Protein AF-A0A2W6DWG7-F1 (afdb_monomer_lite)

Radius of gyration: 12.49 Å; chains: 1; bounding box: 21×20×36 Å

Secondary str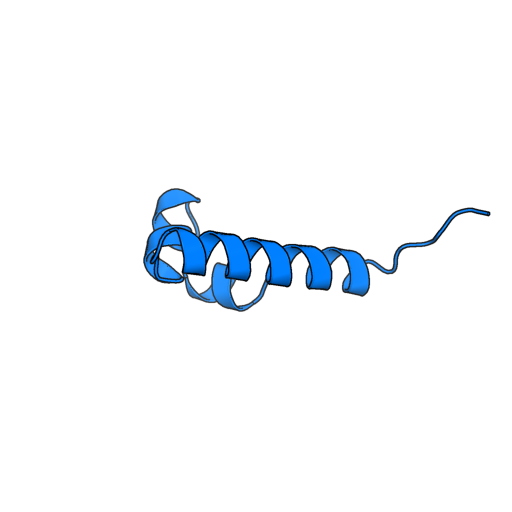ucture (DSSP, 8-state):
------HHHHHHHHHHHHHHHHHHTT--HHHHHHHTTS-HHHHHT-

Foldseek 3Di:
DPPPCPVVNVVVVVLVVLVVVCVVVVHQLQRVQVVVVHHSVVSVVD

Sequence (46 aa):
MAASSSPTVRRKRLGIELRRLREQARLTCEDVGQRLDCSGTRISRM

Structure (mmCIF, N/CA/C/O backbone):
data_AF-A0A2W6DWG7-F1
#
_entry.id   AF-A0A2W6DWG7-F1
#
loop_
_atom_site.group_PDB
_atom_site.id
_atom_site.type_symbol
_atom_site.label_atom_id
_atom_site.label_alt_id
_atom_site.label_comp_id
_atom_site.label_asym_id
_atom_site.label_entity_id
_atom_site.label_seq_id
_atom_site.pdbx_PDB_ins_code
_atom_site.Cartn_x
_atom_site.Cartn_y
_atom_site.Cartn_z
_atom_site.occupancy
_atom_site.B_iso_or_equiv
_atom_site.auth_seq_id
_atom_site.auth_comp_id
_atom_site.auth_asym_id
_atom_site.auth_atom_id
_atom_site.pdbx_PDB_model_num
ATOM 1 N N . MET A 1 1 ? 10.074 9.069 -32.004 1.00 39.12 1 MET A N 1
ATOM 2 C CA . MET A 1 1 ? 11.106 8.957 -30.951 1.00 39.12 1 MET A CA 1
ATOM 3 C C . MET A 1 1 ? 10.492 8.194 -29.787 1.00 39.12 1 MET A C 1
ATOM 5 O O . MET A 1 1 ? 9.740 8.768 -29.011 1.00 39.12 1 MET A O 1
ATOM 9 N N . ALA A 1 2 ? 10.659 6.869 -29.768 1.00 49.50 2 ALA A N 1
ATOM 10 C CA . ALA A 1 2 ? 10.026 6.007 -28.776 1.00 49.50 2 ALA A CA 1
ATOM 11 C C . ALA A 1 2 ? 10.641 6.308 -27.408 1.00 49.50 2 ALA A C 1
ATOM 13 O O . ALA A 1 2 ? 11.790 5.954 -27.156 1.00 49.50 2 ALA A O 1
ATOM 14 N N . ALA A 1 3 ? 9.902 7.014 -26.551 1.00 58.22 3 ALA A N 1
ATOM 15 C CA . ALA A 1 3 ? 10.285 7.214 -25.165 1.00 58.22 3 ALA A CA 1
ATOM 16 C C . ALA A 1 3 ? 10.284 5.840 -24.489 1.00 58.22 3 ALA A C 1
ATOM 18 O O . ALA A 1 3 ? 9.254 5.373 -23.997 1.00 58.22 3 ALA A O 1
ATOM 19 N N . SER A 1 4 ? 11.441 5.179 -24.507 1.00 57.09 4 SER A N 1
ATOM 20 C CA . SER 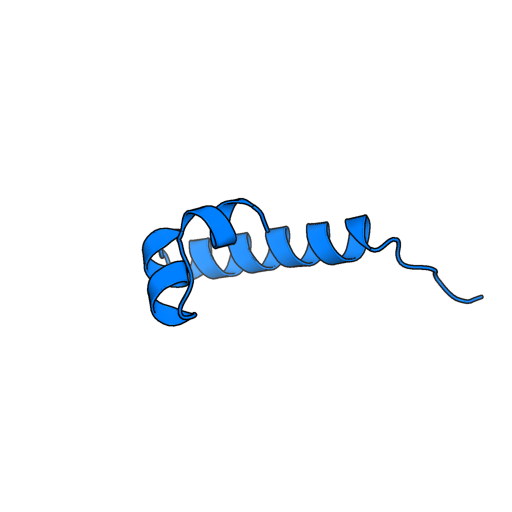A 1 4 ? 11.760 4.016 -23.694 1.00 57.09 4 SER A CA 1
ATOM 21 C C . SER A 1 4 ? 11.658 4.460 -22.243 1.00 57.09 4 SER A C 1
ATOM 23 O O . SER A 1 4 ? 12.625 4.880 -21.612 1.00 57.09 4 SER A O 1
ATOM 25 N N . SER A 1 5 ? 10.424 4.478 -21.752 1.00 57.38 5 SER A N 1
ATOM 26 C CA . SER A 1 5 ? 10.082 4.808 -20.386 1.00 57.38 5 SER A CA 1
ATOM 27 C C . SER A 1 5 ? 10.672 3.686 -19.562 1.00 57.38 5 SER A C 1
ATOM 29 O O . SER A 1 5 ? 10.044 2.632 -19.436 1.00 57.38 5 SER A O 1
ATOM 31 N N . SER A 1 6 ? 11.909 3.878 -19.097 1.00 60.75 6 SER A N 1
ATOM 32 C CA . SER A 1 6 ? 12.638 2.872 -18.340 1.00 60.75 6 SER A CA 1
ATOM 33 C C . SER A 1 6 ? 11.691 2.301 -17.285 1.00 60.75 6 SER A C 1
ATOM 35 O O . SER A 1 6 ? 11.013 3.090 -16.616 1.00 60.75 6 SER A O 1
ATOM 37 N N . PRO A 1 7 ? 11.569 0.969 -17.156 1.00 66.25 7 PRO A N 1
ATOM 38 C CA . PRO A 1 7 ? 10.566 0.340 -16.294 1.00 66.25 7 PRO A CA 1
ATOM 39 C C . PRO A 1 7 ? 10.548 0.928 -14.871 1.00 66.25 7 PRO A C 1
ATOM 41 O O . PRO A 1 7 ? 9.490 1.066 -14.259 1.00 66.25 7 PRO A O 1
ATOM 44 N N . THR A 1 8 ? 11.704 1.399 -14.400 1.00 81.38 8 THR A N 1
ATOM 45 C CA . THR A 1 8 ? 11.918 2.139 -13.152 1.00 81.38 8 THR A CA 1
ATOM 46 C C . THR A 1 8 ? 11.130 3.452 -13.050 1.00 81.38 8 THR A C 1
ATOM 48 O O . THR A 1 8 ? 10.569 3.747 -11.999 1.00 81.38 8 THR A O 1
ATOM 51 N N . VAL A 1 9 ? 11.032 4.239 -14.126 1.00 85.44 9 VAL A N 1
ATOM 52 C CA . VAL A 1 9 ? 10.297 5.517 -14.147 1.00 85.44 9 VAL A CA 1
ATOM 53 C C . VAL A 1 9 ? 8.792 5.276 -14.077 1.00 85.44 9 VAL A C 1
ATOM 55 O O . VAL A 1 9 ? 8.104 5.933 -13.297 1.00 85.44 9 VAL A O 1
ATOM 58 N N . ARG A 1 10 ? 8.267 4.311 -14.846 1.00 85.06 10 ARG A N 1
ATOM 59 C CA . ARG A 1 10 ? 6.837 3.951 -14.792 1.00 85.06 10 ARG A CA 1
ATOM 60 C C . ARG A 1 10 ? 6.455 3.418 -13.416 1.00 85.06 10 ARG A C 1
ATOM 62 O O . ARG A 1 10 ? 5.440 3.841 -12.873 1.00 85.06 10 ARG A O 1
ATOM 69 N N . ARG A 1 11 ? 7.295 2.556 -12.834 1.00 87.06 11 ARG A N 1
ATOM 70 C CA . ARG A 1 11 ? 7.077 2.009 -11.490 1.00 87.06 11 ARG A CA 1
ATOM 71 C C . ARG A 1 11 ? 7.108 3.101 -10.420 1.00 87.06 11 ARG A C 1
ATOM 73 O O . ARG A 1 11 ? 6.184 3.176 -9.626 1.00 87.06 11 ARG A O 1
ATOM 80 N N . LYS A 1 12 ? 8.075 4.024 -10.485 1.00 89.06 12 LYS A N 1
ATOM 81 C CA . LYS A 1 12 ? 8.141 5.185 -9.582 1.00 89.06 12 LYS A CA 1
ATOM 82 C C . LYS A 1 12 ? 6.889 6.064 -9.666 1.00 89.06 12 LYS A C 1
ATOM 84 O O . LYS A 1 12 ? 6.368 6.482 -8.639 1.00 89.06 12 LYS A O 1
ATOM 89 N N . ARG A 1 13 ? 6.396 6.354 -10.877 1.00 92.06 13 ARG A N 1
ATOM 90 C CA . ARG A 1 13 ? 5.161 7.142 -11.058 1.00 92.06 13 ARG A CA 1
ATOM 91 C C . ARG A 1 13 ? 3.946 6.429 -10.469 1.00 92.06 13 ARG A C 1
ATOM 93 O O . ARG A 1 13 ? 3.134 7.081 -9.825 1.00 92.06 13 ARG A O 1
ATOM 100 N N . LEU A 1 14 ? 3.851 5.111 -10.652 1.00 92.31 14 LEU A N 1
ATOM 101 C CA . LEU A 1 14 ? 2.783 4.307 -10.064 1.00 92.31 14 LEU A CA 1
ATOM 102 C C . LEU A 1 14 ? 2.796 4.386 -8.530 1.00 92.31 14 LEU A C 1
ATOM 104 O O . LEU A 1 14 ? 1.753 4.654 -7.945 1.00 92.31 14 LEU A O 1
ATOM 108 N N . GLY A 1 15 ? 3.959 4.225 -7.892 1.00 93.06 15 GLY A N 1
ATOM 109 C CA . GLY A 1 15 ? 4.093 4.348 -6.437 1.00 93.06 15 GLY A CA 1
ATOM 110 C C . GLY A 1 15 ? 3.681 5.716 -5.897 1.00 93.06 15 GLY A C 1
ATOM 111 O O . GLY A 1 15 ? 2.978 5.810 -4.891 1.00 93.06 15 GLY A O 1
ATOM 112 N N . ILE A 1 16 ? 4.053 6.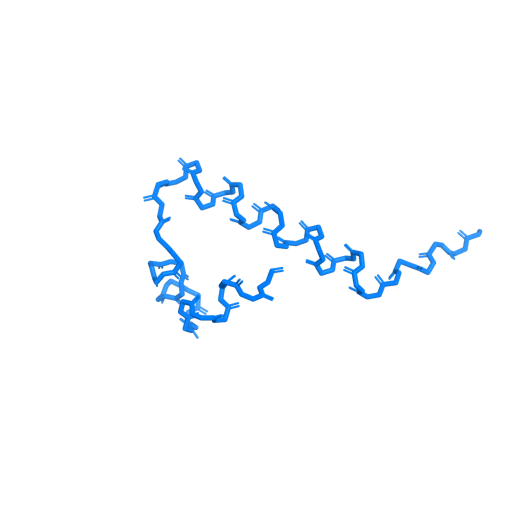792 -6.601 1.00 94.62 16 ILE A N 1
ATOM 113 C CA . ILE A 1 16 ? 3.668 8.164 -6.233 1.00 94.62 16 ILE A CA 1
ATOM 114 C C . ILE A 1 16 ? 2.147 8.342 -6.286 1.00 94.62 16 ILE A C 1
ATOM 116 O O . ILE A 1 16 ? 1.558 8.816 -5.314 1.00 94.62 16 ILE A O 1
ATOM 120 N N . GLU A 1 17 ? 1.500 7.949 -7.386 1.00 95.88 17 GLU A N 1
ATOM 121 C CA . GLU A 1 17 ? 0.044 8.090 -7.514 1.00 95.88 17 GLU A CA 1
ATOM 122 C C . GLU A 1 17 ? -0.704 7.184 -6.528 1.00 95.88 17 GLU A C 1
ATOM 124 O O . GLU A 1 17 ? -1.674 7.618 -5.907 1.00 95.88 17 GLU A O 1
ATOM 129 N N . LEU A 1 18 ? -0.219 5.960 -6.299 1.00 94.88 18 LEU A N 1
ATOM 130 C CA . LEU A 1 18 ? -0.787 5.052 -5.305 1.00 94.88 18 LEU A CA 1
ATOM 131 C C . LEU A 1 18 ? -0.714 5.649 -3.896 1.00 94.88 18 LEU A C 1
ATOM 133 O O . LEU A 1 18 ? -1.708 5.645 -3.167 1.00 94.88 18 LEU A O 1
ATOM 137 N N . ARG A 1 19 ? 0.441 6.214 -3.518 1.00 94.94 19 ARG A N 1
ATOM 138 C CA . ARG A 1 19 ? 0.609 6.912 -2.239 1.00 94.94 19 ARG A CA 1
ATOM 139 C C . ARG A 1 19 ? -0.346 8.096 -2.123 1.00 94.94 19 ARG A C 1
ATOM 141 O O . ARG A 1 19 ? -0.991 8.246 -1.088 1.00 94.94 19 ARG A O 1
ATOM 148 N N . ARG A 1 20 ? -0.461 8.901 -3.178 1.00 96.06 20 ARG A N 1
ATOM 149 C CA . ARG A 1 20 ? -1.340 10.072 -3.220 1.00 96.06 20 ARG A CA 1
ATOM 150 C C . ARG A 1 20 ? -2.807 9.689 -3.011 1.00 96.06 20 ARG A C 1
ATOM 152 O O . ARG A 1 20 ? -3.477 10.297 -2.180 1.00 96.06 20 ARG A O 1
ATOM 159 N N . LEU A 1 21 ? -3.300 8.678 -3.726 1.00 96.44 21 LEU A N 1
ATOM 160 C CA . LEU A 1 21 ? -4.676 8.187 -3.582 1.00 96.44 21 LEU A CA 1
ATOM 161 C C . LEU A 1 21 ? -4.925 7.603 -2.187 1.00 96.44 21 LEU A C 1
ATOM 163 O O . LEU A 1 21 ? -5.954 7.881 -1.574 1.00 96.44 21 LEU A O 1
ATOM 167 N N . ARG A 1 22 ? -3.960 6.843 -1.656 1.00 95.94 22 ARG A N 1
ATOM 168 C CA . ARG A 1 22 ? -4.024 6.284 -0.302 1.00 95.94 22 ARG A CA 1
ATOM 169 C C . ARG A 1 22 ? -4.156 7.379 0.761 1.00 95.94 22 ARG A C 1
ATOM 171 O O . ARG A 1 22 ? -4.997 7.262 1.647 1.00 95.94 22 ARG A O 1
ATOM 178 N N . GLU A 1 23 ? -3.342 8.431 0.676 1.00 96.31 23 GLU A N 1
ATOM 179 C CA . GLU A 1 23 ? -3.371 9.558 1.617 1.00 96.31 23 GLU A CA 1
ATOM 180 C C . GLU A 1 23 ? -4.690 10.341 1.527 1.00 96.31 23 GLU A C 1
ATOM 182 O O . GLU A 1 23 ? -5.281 10.654 2.559 1.00 96.31 23 GLU A O 1
ATOM 187 N N . GLN A 1 24 ? -5.211 10.572 0.316 1.00 97.75 24 GLN A N 1
ATOM 188 C CA . GLN A 1 24 ? -6.520 11.214 0.114 1.00 97.75 24 GLN A CA 1
ATOM 189 C C . GLN A 1 24 ? -7.670 10.402 0.719 1.00 97.75 24 GLN A C 1
ATOM 191 O O . GLN A 1 24 ? -8.572 10.966 1.336 1.00 97.75 24 GLN A O 1
ATOM 196 N N . ALA A 1 25 ? -7.614 9.077 0.585 1.00 96.44 25 ALA A N 1
ATOM 197 C CA . ALA A 1 25 ? -8.594 8.164 1.163 1.00 96.44 25 ALA A CA 1
ATOM 198 C C . ALA A 1 25 ? -8.356 7.870 2.659 1.00 96.44 25 ALA A C 1
ATOM 200 O O . ALA A 1 25 ? -9.156 7.161 3.264 1.00 96.44 25 ALA A O 1
ATOM 201 N N . ARG A 1 26 ? -7.272 8.394 3.257 1.00 97.44 26 ARG A N 1
ATOM 202 C CA . ARG A 1 26 ? -6.811 8.107 4.632 1.00 97.44 26 ARG A CA 1
ATOM 203 C C . ARG A 1 26 ? -6.681 6.611 4.938 1.00 97.44 26 ARG A C 1
ATOM 205 O O . ARG A 1 26 ? -6.978 6.171 6.042 1.00 97.44 26 ARG A O 1
ATOM 212 N N . LEU A 1 27 ? -6.225 5.834 3.959 1.00 96.69 27 LEU A N 1
ATOM 213 C CA . LEU A 1 27 ? -6.007 4.396 4.108 1.00 96.69 27 LEU A CA 1
ATOM 214 C C . LEU A 1 27 ? -4.556 4.099 4.508 1.00 96.69 27 LEU A C 1
ATOM 216 O O . LEU A 1 27 ? -3.620 4.819 4.142 1.00 96.69 27 LEU A O 1
ATOM 220 N N . THR A 1 28 ? -4.329 3.013 5.237 1.00 96.12 28 THR A N 1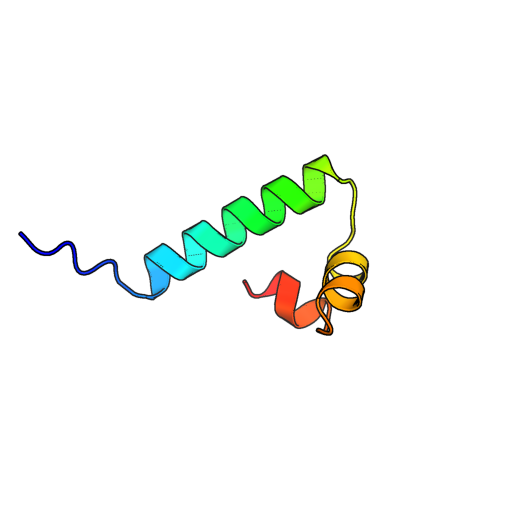
ATOM 221 C CA . THR A 1 28 ? -2.977 2.493 5.474 1.00 96.12 28 THR A CA 1
ATOM 222 C C . THR A 1 28 ? -2.529 1.597 4.316 1.00 96.12 28 THR A C 1
ATOM 224 O O . THR A 1 28 ? -3.318 1.214 3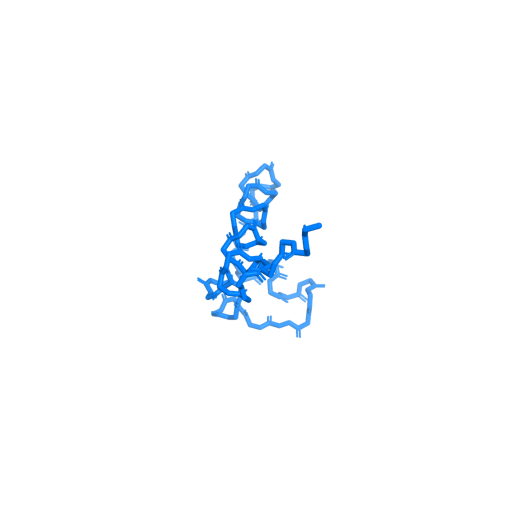.450 1.00 96.12 28 THR A O 1
ATOM 227 N N . CYS A 1 29 ? -1.235 1.269 4.253 1.00 95.19 29 CYS A N 1
ATOM 228 C CA . CYS A 1 29 ? -0.746 0.304 3.266 1.00 95.19 29 CYS A CA 1
ATOM 229 C C . CYS A 1 29 ? -1.379 -1.083 3.469 1.00 95.19 29 CYS A C 1
ATOM 231 O O . CYS A 1 29 ? -1.587 -1.784 2.484 1.00 95.19 29 CYS A O 1
ATOM 233 N N . GLU A 1 30 ? -1.699 -1.464 4.711 1.00 96.38 30 GLU A N 1
ATOM 234 C CA . GLU A 1 30 ? -2.405 -2.716 5.007 1.00 96.38 30 GLU A CA 1
ATOM 235 C C . GLU A 1 30 ? -3.840 -2.699 4.486 1.00 96.38 30 GLU A C 1
ATOM 237 O O . GLU A 1 30 ? -4.226 -3.641 3.799 1.00 96.38 30 GLU A O 1
ATOM 242 N N . ASP A 1 31 ? -4.588 -1.610 4.700 1.00 96.62 31 ASP A N 1
ATOM 243 C CA . ASP A 1 31 ? -5.961 -1.477 4.188 1.00 96.62 31 ASP A CA 1
ATOM 244 C C . ASP A 1 31 ? -6.014 -1.599 2.662 1.00 96.62 31 ASP A C 1
ATOM 246 O O . ASP A 1 31 ? -6.866 -2.284 2.095 1.00 96.62 31 ASP A O 1
ATOM 250 N N . VAL A 1 32 ? -5.091 -0.918 1.975 1.00 95.88 32 VAL A N 1
ATOM 251 C CA . VAL A 1 32 ? -4.976 -0.992 0.512 1.00 95.88 32 VAL A CA 1
ATOM 252 C C . VAL A 1 32 ? -4.561 -2.397 0.083 1.00 95.88 32 VAL A C 1
ATOM 254 O O . VAL A 1 32 ? -5.084 -2.910 -0.903 1.00 95.88 32 VAL A O 1
ATOM 257 N N . GLY A 1 33 ? -3.660 -3.028 0.837 1.00 95.62 33 GLY A N 1
ATOM 258 C CA . GLY A 1 33 ? -3.243 -4.405 0.617 1.00 95.62 33 GLY A CA 1
ATOM 259 C C . GLY A 1 33 ? -4.429 -5.365 0.643 1.00 95.62 33 GLY A C 1
ATOM 260 O O . GLY A 1 33 ? -4.680 -6.048 -0.348 1.00 95.62 33 GLY A O 1
ATOM 261 N N . GLN A 1 34 ? -5.208 -5.348 1.725 1.00 95.88 34 GLN A N 1
ATOM 262 C CA . GLN A 1 34 ? -6.387 -6.201 1.882 1.00 95.88 34 GLN A CA 1
ATOM 263 C C . GLN A 1 34 ? -7.401 -6.018 0.746 1.00 95.88 34 GLN A C 1
ATOM 265 O O . GLN A 1 34 ? -7.918 -6.997 0.220 1.00 95.88 34 GLN A O 1
ATOM 270 N N . ARG A 1 35 ? -7.655 -4.776 0.314 1.00 94.19 35 ARG A N 1
ATOM 271 C CA . ARG A 1 35 ? -8.598 -4.480 -0.783 1.00 94.19 35 ARG A CA 1
ATOM 272 C C . ARG A 1 35 ? -8.120 -4.959 -2.154 1.00 94.19 35 ARG A C 1
ATOM 274 O O . ARG A 1 35 ? -8.944 -5.194 -3.031 1.00 94.19 35 ARG A O 1
ATOM 281 N N . LEU A 1 36 ? -6.807 -5.046 -2.352 1.00 92.38 36 LEU A N 1
ATOM 282 C CA . LEU A 1 36 ? -6.172 -5.453 -3.608 1.00 92.38 36 LEU A CA 1
ATOM 283 C C . LEU A 1 36 ? -5.661 -6.903 -3.569 1.00 92.38 36 LEU A C 1
ATOM 285 O O . LEU A 1 36 ? -4.854 -7.278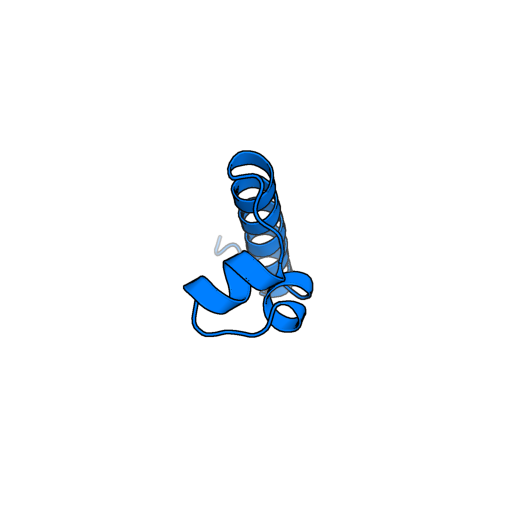 -4.420 1.00 92.38 36 LEU A O 1
ATOM 289 N N . ASP A 1 37 ? -6.084 -7.691 -2.576 1.00 94.06 37 ASP A N 1
ATOM 290 C CA . ASP A 1 37 ? -5.650 -9.078 -2.361 1.00 94.06 37 ASP A CA 1
ATOM 291 C C . ASP A 1 37 ? -4.110 -9.218 -2.311 1.00 94.06 37 ASP A C 1
ATOM 293 O O . ASP A 1 37 ? -3.459 -10.061 -2.937 1.00 94.06 37 ASP A O 1
ATOM 297 N N . CYS A 1 38 ? -3.466 -8.289 -1.602 1.00 93.44 38 CYS A N 1
ATOM 298 C CA . CYS A 1 38 ? -2.020 -8.240 -1.464 1.00 93.44 38 CYS A CA 1
ATOM 299 C C . CYS A 1 38 ? -1.557 -7.792 -0.076 1.00 93.44 38 CYS A C 1
ATOM 301 O O . CYS A 1 38 ? -2.314 -7.277 0.734 1.00 93.44 38 CYS A O 1
ATOM 303 N N . SER A 1 39 ? -0.275 -7.994 0.232 1.00 94.75 39 SER A N 1
ATOM 304 C CA . SER A 1 39 ? 0.266 -7.554 1.519 1.00 94.75 39 SER A CA 1
ATOM 305 C C . SER A 1 39 ? 0.547 -6.050 1.531 1.00 94.75 39 SER A C 1
ATOM 307 O O . SER A 1 39 ? 0.993 -5.480 0.531 1.00 94.75 39 SER A O 1
ATOM 309 N N . GLY A 1 40 ? 0.405 -5.408 2.695 1.00 92.56 40 GLY A N 1
ATOM 310 C CA . GLY A 1 40 ? 0.792 -4.002 2.866 1.00 92.56 40 GLY A CA 1
ATOM 311 C C . GLY A 1 40 ? 2.271 -3.742 2.553 1.00 92.56 40 GLY A C 1
ATOM 312 O O . GLY A 1 40 ? 2.634 -2.684 2.038 1.00 92.56 40 GLY A O 1
ATOM 313 N N . THR A 1 41 ? 3.135 -4.742 2.746 1.00 94.44 41 THR A N 1
ATOM 314 C CA . THR A 1 41 ? 4.547 -4.691 2.339 1.00 94.44 41 THR A CA 1
ATOM 315 C C . THR A 1 41 ? 4.715 -4.596 0.822 1.00 94.44 41 THR A C 1
ATOM 317 O O . THR A 1 41 ? 5.650 -3.949 0.355 1.00 94.44 41 THR A O 1
ATOM 320 N N . ARG A 1 42 ? 3.826 -5.224 0.037 1.00 92.31 42 ARG A N 1
ATOM 321 C CA . ARG A 1 42 ? 3.817 -5.107 -1.430 1.00 92.31 42 ARG A CA 1
ATOM 322 C C . ARG A 1 42 ? 3.445 -3.687 -1.841 1.00 92.31 42 ARG A C 1
ATOM 324 O O . ARG A 1 42 ? 4.151 -3.110 -2.661 1.00 92.31 42 ARG A O 1
ATOM 331 N N . ILE A 1 43 ? 2.415 -3.119 -1.213 1.00 94.00 43 ILE A N 1
ATOM 332 C CA . ILE A 1 43 ? 1.981 -1.730 -1.425 1.00 94.00 43 ILE A CA 1
ATOM 333 C C . ILE A 1 43 ? 3.094 -0.740 -1.076 1.00 94.00 43 ILE A C 1
ATOM 335 O O . ILE A 1 43 ? 3.363 0.175 -1.843 1.00 94.00 43 ILE A O 1
ATOM 339 N N . SER A 1 44 ? 3.808 -0.958 0.029 1.00 90.25 44 SER A N 1
ATOM 340 C CA . SER A 1 44 ? 4.911 -0.086 0.452 1.00 90.25 44 SER A CA 1
ATOM 341 C C . SER A 1 44 ? 6.134 -0.104 -0.480 1.00 90.25 44 SER A C 1
ATOM 343 O O . SER A 1 44 ? 6.983 0.777 -0.365 1.00 90.25 44 SER A O 1
ATOM 345 N N . ARG A 1 45 ? 6.276 -1.120 -1.341 1.00 88.25 45 ARG A N 1
ATOM 346 C CA . ARG A 1 45 ? 7.413 -1.292 -2.269 1.00 88.25 45 ARG A CA 1
ATOM 347 C C . ARG A 1 45 ? 7.083 -0.872 -3.708 1.00 88.25 45 ARG A C 1
ATOM 349 O O . ARG A 1 45 ? 7.912 -1.083 -4.600 1.00 88.25 45 ARG A O 1
ATOM 356 N N . MET A 1 46 ? 5.871 -0.377 -3.952 1.00 83.38 46 MET A N 1
ATOM 357 C CA . MET A 1 46 ? 5.455 0.175 -5.245 1.00 83.38 46 MET A CA 1
ATOM 358 C C . MET A 1 46 ? 5.744 1.667 -5.284 1.00 83.38 46 MET A C 1
ATOM 360 O O . MET A 1 46 ? 6.305 2.091 -6.317 1.00 83.38 46 MET A O 1
#

pLDDT: mean 87.45, std 14.4, range [39.12, 97.75]